Protein AF-A0A920VR01-F1 (afdb_monomer_lite)

Secondary structure (DSSP, 8-state):
--S--S---HHHHHHHHHHHHHHHHTT--EEEEETTSTTGGG--HHHHHHHHHHHHTTT-EEEEE-S-SSSSSS-HHHHHHHHHHHHHHH--EEEETT----GGGTTTHHHHHHHHHHHHHTT--EEE---------TTSSTTSSSSS--

Radius of gyration: 18.96 Å; chains: 1; bounding box: 76×34×38 Å

Structure (mmCIF, N/CA/C/O backbone):
data_AF-A0A920VR01-F1
#
_entry.id   AF-A0A920VR01-F1
#
loop_
_atom_site.group_PDB
_atom_site.id
_atom_site.type_symbol
_atom_site.label_atom_id
_atom_site.label_alt_id
_atom_site.label_comp_id
_atom_site.label_asym_id
_atom_site.label_entity_id
_atom_site.label_seq_id
_atom_site.pdbx_PDB_ins_code
_atom_site.Cartn_x
_atom_site.Cartn_y
_atom_site.Cartn_z
_atom_site.occupancy
_atom_site.B_iso_or_equiv
_atom_site.auth_seq_id
_atom_site.auth_comp_id
_atom_site.auth_asym_id
_atom_site.auth_atom_id
_atom_site.pdbx_PDB_model_num
ATOM 1 N N . MET A 1 1 ? -15.762 -15.975 -4.028 1.00 58.28 1 MET A N 1
ATOM 2 C CA . MET A 1 1 ? -14.897 -15.638 -5.179 1.00 58.28 1 MET A CA 1
ATOM 3 C C . MET A 1 1 ? -13.716 -16.596 -5.209 1.00 58.28 1 MET A C 1
ATOM 5 O O . MET A 1 1 ? -12.958 -16.629 -4.250 1.00 58.28 1 MET A O 1
ATOM 9 N N . GLY A 1 2 ? -13.638 -17.451 -6.231 1.00 69.00 2 GLY A N 1
ATOM 10 C CA . GLY A 1 2 ? -12.513 -18.369 -6.438 1.00 69.00 2 GLY A CA 1
ATOM 11 C C . GLY A 1 2 ? -11.419 -17.704 -7.274 1.00 69.00 2 GLY A C 1
ATOM 12 O O . GLY A 1 2 ? -10.893 -16.664 -6.899 1.00 69.00 2 GLY A O 1
ATOM 13 N N . MET A 1 3 ? -11.126 -18.277 -8.440 1.00 74.94 3 MET A N 1
ATOM 14 C CA . MET A 1 3 ? -10.178 -17.719 -9.418 1.00 74.94 3 MET A CA 1
ATOM 15 C C . MET A 1 3 ? -10.858 -16.843 -10.487 1.00 74.94 3 MET A C 1
ATOM 17 O O . MET A 1 3 ? -10.271 -16.596 -11.538 1.00 74.94 3 MET A O 1
ATOM 21 N N . ASP A 1 4 ? -12.095 -16.400 -10.245 1.00 76.75 4 ASP A N 1
ATOM 22 C CA . ASP A 1 4 ? -12.841 -15.567 -11.193 1.00 76.75 4 ASP A CA 1
ATOM 23 C C . ASP A 1 4 ? -12.196 -14.187 -11.356 1.00 76.75 4 ASP A C 1
ATOM 25 O O . ASP A 1 4 ? -11.858 -13.514 -10.384 1.00 76.75 4 ASP A O 1
ATOM 29 N N . THR A 1 5 ? -12.078 -13.738 -12.605 1.00 82.62 5 THR A N 1
ATOM 30 C CA . THR A 1 5 ? -11.465 -12.457 -12.981 1.00 82.62 5 THR A CA 1
ATOM 31 C C . THR A 1 5 ? -12.526 -11.372 -13.173 1.00 82.62 5 THR A C 1
ATOM 33 O O . THR A 1 5 ? -12.624 -10.763 -14.241 1.00 82.62 5 THR A O 1
ATOM 36 N N . ARG A 1 6 ? -13.378 -11.164 -12.167 1.00 86.25 6 ARG A N 1
ATOM 37 C CA . ARG A 1 6 ? -14.399 -10.105 -12.167 1.00 86.25 6 ARG A CA 1
ATOM 38 C C . ARG A 1 6 ? -14.327 -9.288 -10.888 1.00 86.25 6 ARG A C 1
ATOM 40 O O . ARG A 1 6 ? -13.864 -9.783 -9.866 1.00 86.25 6 ARG A O 1
ATOM 47 N N . ALA A 1 7 ? -14.855 -8.070 -10.944 1.00 87.31 7 ALA A N 1
ATOM 48 C CA . ALA A 1 7 ? -15.103 -7.307 -9.734 1.00 87.31 7 ALA A CA 1
ATOM 49 C C . ALA A 1 7 ? -16.148 -8.031 -8.852 1.00 87.31 7 ALA A C 1
ATOM 51 O O . ALA A 1 7 ? -17.069 -8.671 -9.386 1.00 87.31 7 ALA A O 1
ATOM 52 N N . PRO A 1 8 ? -16.014 -7.943 -7.522 1.00 90.38 8 PRO A N 1
ATOM 53 C CA . PRO A 1 8 ? -17.030 -8.405 -6.584 1.00 90.38 8 PRO A CA 1
ATOM 54 C C . PRO A 1 8 ? -18.337 -7.639 -6.788 1.00 90.38 8 PRO A C 1
ATOM 56 O O . PRO A 1 8 ? -18.334 -6.445 -7.094 1.00 90.38 8 PRO A O 1
ATOM 59 N N . ASP A 1 9 ? -19.464 -8.319 -6.596 1.00 92.94 9 ASP A N 1
ATOM 60 C CA . ASP A 1 9 ? -20.739 -7.623 -6.458 1.00 92.94 9 ASP A CA 1
ATOM 61 C C . ASP A 1 9 ? -20.850 -6.929 -5.085 1.00 92.94 9 ASP A C 1
ATOM 63 O O . ASP A 1 9 ? -19.984 -7.051 -4.215 1.00 92.94 9 ASP A O 1
ATOM 67 N N . SER A 1 10 ? -21.926 -6.168 -4.872 1.00 93.50 10 SER A N 1
ATOM 68 C CA . SER A 1 10 ? -22.102 -5.409 -3.627 1.00 93.50 10 SER A CA 1
ATOM 69 C C . SER A 1 10 ? -22.262 -6.287 -2.379 1.00 93.50 10 SER A C 1
ATOM 71 O O . SER A 1 10 ? -21.924 -5.848 -1.279 1.00 93.50 10 SER A O 1
ATOM 73 N N . GLY A 1 11 ? -22.776 -7.511 -2.520 1.00 96.12 11 GLY A N 1
ATOM 74 C CA . GLY A 1 11 ? -22.877 -8.477 -1.432 1.00 96.12 11 GLY A CA 1
ATOM 75 C C . GLY A 1 11 ? -21.513 -9.067 -1.093 1.00 96.12 11 GLY A C 1
ATOM 76 O O . GLY A 1 11 ? -21.127 -9.091 0.074 1.00 96.12 11 GLY A O 1
ATOM 77 N N . GLU A 1 12 ? -20.756 -9.470 -2.110 1.00 94.94 12 GLU A N 1
ATOM 78 C CA . GLU A 1 12 ? -19.393 -9.984 -1.963 1.00 94.94 12 GLU A CA 1
ATOM 79 C C . GLU A 1 12 ? -18.444 -8.930 -1.384 1.00 94.94 12 GLU A C 1
ATOM 81 O O . GLU A 1 12 ? -17.652 -9.242 -0.496 1.00 94.94 12 GLU A O 1
ATOM 86 N N . MET A 1 13 ? -18.560 -7.670 -1.813 1.00 96.12 13 MET A N 1
ATOM 87 C CA . MET A 1 13 ? -17.764 -6.571 -1.262 1.00 96.12 13 MET A CA 1
ATOM 88 C C . MET A 1 13 ? -18.011 -6.387 0.235 1.00 96.12 13 MET A C 1
ATOM 90 O O . MET A 1 13 ? -17.067 -6.364 1.025 1.00 96.12 13 MET A O 1
ATOM 94 N N . LYS A 1 14 ? -19.284 -6.367 0.650 1.00 96.88 14 LYS A N 1
ATOM 95 C CA . LYS A 1 14 ? -19.655 -6.295 2.070 1.00 96.88 14 LYS A CA 1
ATOM 96 C C . LYS A 1 14 ? -19.133 -7.486 2.866 1.00 96.88 14 LYS A C 1
ATOM 98 O O . LYS A 1 14 ? -18.700 -7.313 4.001 1.00 96.88 14 LYS A O 1
ATOM 103 N N . GLN A 1 15 ? -19.160 -8.687 2.290 1.00 96.69 15 GLN A N 1
ATOM 104 C CA . GLN A 1 15 ? -18.607 -9.876 2.939 1.00 96.69 15 GLN A CA 1
ATOM 105 C C . GLN A 1 15 ? -17.094 -9.755 3.139 1.00 96.69 15 GLN A C 1
ATOM 107 O O . GLN A 1 15 ? -16.605 -10.028 4.232 1.00 96.69 15 GLN A O 1
ATOM 112 N N . MET A 1 16 ? -16.348 -9.305 2.127 1.00 95.94 16 MET A N 1
ATOM 113 C CA . MET A 1 16 ? -14.902 -9.104 2.254 1.00 95.94 16 MET A CA 1
ATOM 114 C C . MET A 1 16 ? -14.562 -8.018 3.278 1.00 95.94 16 MET A C 1
ATOM 116 O O . MET A 1 16 ? -13.690 -8.232 4.119 1.00 95.94 16 MET A O 1
ATOM 120 N N . GLN A 1 17 ? -15.283 -6.893 3.265 1.00 97.31 17 GLN A N 1
ATOM 121 C CA . GLN A 1 17 ? -15.148 -5.840 4.275 1.00 97.31 17 GLN A CA 1
ATOM 122 C C . GLN A 1 17 ? -15.402 -6.380 5.684 1.00 97.31 17 GLN A C 1
ATOM 124 O O . GLN A 1 17 ? -14.607 -6.118 6.584 1.00 97.31 17 GLN A O 1
ATOM 129 N N . ALA A 1 18 ? -16.463 -7.173 5.869 1.00 97.69 18 ALA A N 1
ATOM 130 C CA . ALA A 1 18 ? -16.799 -7.770 7.158 1.00 97.69 18 ALA A CA 1
ATOM 131 C C . ALA A 1 18 ? -15.697 -8.713 7.660 1.00 97.69 18 ALA A C 1
ATOM 133 O O . ALA A 1 18 ? -15.309 -8.623 8.820 1.00 97.69 18 ALA A O 1
ATOM 134 N N . LEU A 1 19 ? -15.140 -9.558 6.788 1.00 97.56 19 LEU A N 1
ATOM 135 C CA . LEU A 1 19 ? -14.052 -10.476 7.147 1.00 97.56 19 LEU A CA 1
ATOM 136 C C . LEU A 1 19 ? -12.765 -9.734 7.534 1.00 97.56 19 LEU A C 1
ATOM 138 O O . LEU A 1 19 ? -12.089 -10.111 8.495 1.00 97.56 19 LEU A O 1
ATOM 142 N N . VAL A 1 20 ? -12.418 -8.674 6.795 1.00 97.00 20 VAL A N 1
ATOM 143 C CA . VAL A 1 20 ? -11.267 -7.823 7.127 1.00 97.00 20 VAL A CA 1
ATOM 144 C C . VAL A 1 20 ? -11.505 -7.131 8.466 1.00 97.00 20 VAL A C 1
ATOM 146 O O . VAL A 1 20 ? -10.651 -7.208 9.346 1.00 97.00 20 VAL A O 1
ATOM 149 N N . ALA A 1 21 ? -12.668 -6.506 8.645 1.00 97.62 21 ALA A N 1
ATOM 150 C CA . ALA A 1 21 ? -13.059 -5.849 9.885 1.00 97.62 21 ALA A CA 1
ATOM 151 C C . ALA A 1 21 ? -12.979 -6.802 11.087 1.00 97.62 21 ALA A C 1
ATOM 153 O O . ALA A 1 21 ? -12.281 -6.495 12.050 1.00 97.62 21 ALA A O 1
ATOM 154 N N . GLU A 1 22 ? -13.596 -7.982 10.991 1.00 98.00 22 GLU A N 1
ATOM 155 C CA . GLU A 1 22 ? -13.579 -9.012 12.034 1.00 98.00 22 GLU A CA 1
ATOM 156 C C . GLU A 1 22 ? -12.149 -9.424 12.399 1.00 98.00 22 GLU A C 1
ATOM 158 O O . GLU A 1 22 ? -11.794 -9.473 13.574 1.00 98.00 22 GLU A O 1
ATOM 163 N N . SER A 1 23 ? -11.292 -9.653 11.401 1.00 97.50 23 SER A N 1
ATOM 164 C CA . SER A 1 23 ? -9.897 -10.047 11.631 1.00 97.50 23 SER A CA 1
ATOM 165 C C . SER A 1 23 ? -9.092 -8.952 12.343 1.00 97.50 23 SER A C 1
ATOM 167 O O . SER A 1 23 ? -8.273 -9.234 13.222 1.00 97.50 23 SER A O 1
ATOM 169 N N . LEU A 1 24 ? -9.315 -7.689 11.973 1.00 97.50 24 LEU A N 1
ATOM 170 C CA . LEU A 1 24 ? -8.663 -6.538 12.600 1.00 97.50 24 LEU A CA 1
ATOM 171 C C . LEU A 1 24 ? -9.167 -6.309 14.031 1.00 97.50 24 LEU A C 1
ATOM 173 O O . LEU A 1 24 ? -8.356 -6.016 14.917 1.00 97.50 24 LEU A O 1
ATOM 177 N N . ASP A 1 25 ? -10.469 -6.492 14.259 1.00 96.94 25 ASP A N 1
ATOM 178 C CA . ASP A 1 25 ? -11.117 -6.392 15.572 1.00 96.94 25 ASP A CA 1
ATOM 179 C C . ASP A 1 25 ? -10.687 -7.541 16.500 1.00 96.94 25 ASP A C 1
ATOM 181 O O . ASP A 1 25 ? -10.489 -7.334 17.697 1.00 96.94 25 ASP A O 1
ATOM 185 N N . ALA A 1 26 ? -10.411 -8.724 15.942 1.00 97.81 26 ALA A N 1
ATOM 186 C CA . ALA A 1 26 ? -9.845 -9.870 16.654 1.00 97.81 26 ALA A CA 1
ATOM 187 C C . ALA A 1 26 ? -8.364 -9.693 17.051 1.00 97.81 26 ALA A C 1
ATOM 189 O O . ALA A 1 26 ? -7.795 -10.556 17.722 1.00 97.81 26 ALA A O 1
ATOM 190 N N . GLY A 1 27 ? -7.726 -8.582 16.668 1.00 96.56 27 GLY A N 1
ATOM 191 C CA . GLY A 1 27 ? -6.380 -8.224 17.113 1.00 96.56 27 GLY A CA 1
ATOM 192 C C . GLY A 1 27 ? -5.303 -8.279 16.034 1.00 96.56 27 GLY A C 1
ATOM 193 O O . GLY A 1 27 ? -4.136 -8.034 16.350 1.00 96.56 27 GLY A O 1
ATOM 194 N N . ALA A 1 28 ? -5.649 -8.528 14.765 1.00 96.06 28 ALA A N 1
ATOM 195 C CA . ALA A 1 28 ? -4.673 -8.394 13.688 1.00 96.06 28 ALA A CA 1
ATOM 196 C C . ALA A 1 28 ? -4.080 -6.970 13.663 1.00 96.06 28 ALA A C 1
ATOM 198 O O . ALA A 1 28 ? -4.746 -5.968 13.948 1.00 96.06 28 ALA A O 1
ATOM 199 N N . LEU A 1 29 ? -2.788 -6.871 13.344 1.00 94.81 29 LEU A N 1
ATOM 200 C CA . LEU A 1 29 ? -2.069 -5.590 13.277 1.00 94.81 29 LEU A CA 1
ATOM 201 C C . LEU A 1 29 ? -2.394 -4.800 11.999 1.00 94.81 29 LEU A C 1
ATOM 203 O O . LEU A 1 29 ? -2.127 -3.602 11.911 1.00 94.81 29 LEU A O 1
ATOM 207 N N . GLY A 1 30 ? -2.974 -5.478 11.016 1.00 95.12 30 GLY A N 1
ATOM 208 C CA . GLY A 1 30 ? -3.215 -4.981 9.678 1.00 95.12 30 GLY A CA 1
ATOM 209 C C . GLY A 1 30 ? -3.563 -6.121 8.736 1.00 95.12 30 GLY A C 1
ATOM 210 O O . GLY A 1 30 ? -3.697 -7.269 9.165 1.00 95.12 30 GLY A O 1
ATOM 211 N N . PHE A 1 31 ? -3.663 -5.807 7.452 1.00 96.12 31 PHE A N 1
ATOM 212 C CA . PHE A 1 31 ? -3.825 -6.801 6.398 1.00 96.12 31 PHE A CA 1
ATOM 213 C C . PHE A 1 31 ? -2.903 -6.496 5.215 1.00 96.12 31 PHE A C 1
ATOM 215 O O . PHE A 1 31 ? -2.352 -5.400 5.086 1.00 96.12 31 PHE A O 1
ATOM 222 N N . SER A 1 32 ? -2.717 -7.488 4.353 1.00 95.62 32 SER A N 1
ATOM 223 C CA . SER A 1 32 ? -1.870 -7.400 3.169 1.00 95.62 32 SER A CA 1
ATOM 224 C C . SER A 1 32 ? -2.622 -7.828 1.916 1.00 95.62 32 SER A C 1
ATOM 226 O O . SER A 1 32 ? -3.627 -8.535 1.978 1.00 95.62 32 SER A O 1
ATOM 228 N N . THR A 1 33 ? -2.119 -7.398 0.761 1.00 94.31 33 THR A N 1
ATOM 229 C CA . THR A 1 33 ? -2.622 -7.804 -0.558 1.00 94.31 33 THR A CA 1
ATOM 230 C C . THR A 1 33 ? -1.477 -8.308 -1.428 1.00 94.31 33 THR A C 1
ATOM 232 O O . THR A 1 33 ? -0.345 -7.832 -1.338 1.00 94.31 33 THR A O 1
ATOM 235 N N . GLY A 1 34 ? -1.771 -9.297 -2.272 1.00 92.38 34 GLY A N 1
ATOM 236 C CA . GLY A 1 34 ? -0.848 -9.858 -3.258 1.00 92.38 34 GLY A CA 1
ATOM 237 C C . GLY A 1 34 ? -1.237 -9.444 -4.670 1.00 92.38 34 GLY A C 1
ATOM 238 O O . GLY A 1 34 ? -1.761 -10.266 -5.414 1.00 92.38 34 GLY A O 1
ATOM 239 N N . LEU A 1 35 ? -1.022 -8.180 -5.041 1.00 93.00 35 LEU A N 1
ATOM 240 C CA . LEU A 1 35 ? -1.541 -7.637 -6.304 1.00 93.00 35 LEU A CA 1
ATOM 241 C C . LEU A 1 35 ? -0.739 -8.081 -7.533 1.00 93.00 35 LEU A C 1
ATOM 243 O O . LEU A 1 35 ? -1.181 -7.869 -8.652 1.00 93.00 35 LEU A O 1
ATOM 247 N N . SER A 1 36 ? 0.425 -8.703 -7.360 1.00 89.94 36 SER A N 1
ATOM 248 C CA . SER A 1 36 ? 1.233 -9.239 -8.464 1.00 89.94 36 SER A CA 1
ATOM 249 C C . SER A 1 36 ? 0.785 -10.624 -8.949 1.00 89.94 36 SER A C 1
ATOM 251 O O . SER A 1 36 ? 1.345 -11.140 -9.913 1.00 89.94 36 SER A O 1
ATOM 253 N N . MET A 1 37 ? -0.207 -11.248 -8.300 1.00 87.00 37 MET A N 1
ATOM 254 C CA . MET A 1 37 ? -0.653 -12.611 -8.607 1.00 87.00 37 MET A CA 1
ATOM 255 C C . MET A 1 37 ? -2.177 -12.721 -8.621 1.00 87.00 37 MET A C 1
ATOM 257 O O . MET A 1 37 ? -2.878 -11.981 -7.933 1.00 87.00 37 MET A O 1
ATOM 261 N N . ALA A 1 38 ? -2.705 -13.670 -9.392 1.00 85.50 38 ALA A N 1
ATOM 262 C CA . ALA A 1 38 ? -4.128 -13.986 -9.357 1.00 85.50 38 ALA A CA 1
ATOM 263 C C . ALA A 1 38 ? -4.549 -14.512 -7.963 1.00 85.50 38 ALA A C 1
ATOM 265 O O . ALA A 1 38 ? -3.761 -15.208 -7.318 1.00 85.50 38 ALA A O 1
ATOM 266 N N . PRO A 1 39 ? -5.782 -14.217 -7.508 1.00 84.88 39 PRO A N 1
ATOM 267 C CA . PRO A 1 39 ? -6.796 -13.389 -8.177 1.00 84.88 39 PRO A CA 1
ATOM 268 C C . PRO A 1 39 ? -6.582 -11.870 -8.007 1.00 84.88 39 PRO A C 1
ATOM 270 O O . PRO A 1 39 ? -7.119 -11.094 -8.793 1.00 84.88 39 PRO A O 1
ATOM 273 N N . GLY A 1 40 ? -5.755 -11.435 -7.047 1.00 85.44 40 GLY A N 1
ATOM 274 C CA . GLY A 1 40 ? -5.543 -10.018 -6.708 1.00 85.44 40 GLY A CA 1
ATOM 275 C C . GLY A 1 40 ? -5.006 -9.147 -7.849 1.00 85.44 40 GLY A C 1
ATOM 276 O O . GLY A 1 40 ? -5.268 -7.950 -7.889 1.00 85.44 40 GLY A O 1
ATOM 277 N N . TYR A 1 41 ? -4.322 -9.733 -8.830 1.00 88.94 41 TYR A N 1
ATOM 278 C CA . TYR A 1 41 ? -3.868 -9.019 -10.024 1.00 88.94 41 TYR A CA 1
ATOM 279 C C . TYR A 1 41 ? -5.008 -8.382 -10.828 1.00 88.94 41 TYR A C 1
ATOM 281 O O . TYR A 1 41 ? -4.803 -7.339 -11.447 1.00 88.94 41 TYR A O 1
ATOM 289 N N . TYR A 1 42 ? -6.210 -8.961 -10.780 1.00 88.25 42 TYR A N 1
ATOM 290 C CA . TYR A 1 42 ? -7.382 -8.462 -11.5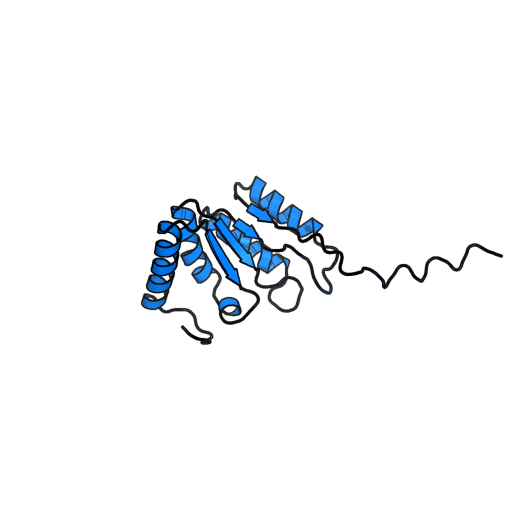02 1.00 88.25 42 TYR A CA 1
ATOM 291 C C . TYR A 1 42 ? -8.276 -7.546 -10.662 1.00 88.25 42 TYR A C 1
ATOM 293 O O . TYR A 1 42 ? -9.255 -7.019 -11.189 1.00 88.25 42 TYR A O 1
ATOM 301 N N . SER A 1 43 ? -7.957 -7.346 -9.378 1.00 90.75 43 SER A N 1
ATOM 302 C CA . SER A 1 43 ? -8.737 -6.451 -8.528 1.00 90.75 43 SER A CA 1
ATOM 303 C C . SER A 1 43 ? -8.609 -5.010 -9.002 1.00 90.75 43 SER A C 1
ATOM 305 O O . SER A 1 43 ? -7.528 -4.543 -9.389 1.00 90.75 43 SER A O 1
ATOM 307 N N . LEU A 1 44 ? -9.720 -4.284 -8.938 1.00 92.38 44 LEU A N 1
ATOM 308 C CA . LEU A 1 44 ? -9.712 -2.855 -9.209 1.00 92.38 44 LEU A CA 1
ATOM 309 C C . LEU A 1 44 ? -9.118 -2.116 -8.007 1.00 92.38 44 LEU A C 1
ATOM 311 O O . LEU A 1 44 ? -9.386 -2.464 -6.858 1.00 92.38 44 LEU A O 1
ATOM 315 N N . ALA A 1 45 ? -8.379 -1.034 -8.262 1.00 93.31 45 ALA A N 1
ATOM 316 C CA . ALA A 1 45 ? -7.828 -0.201 -7.191 1.00 93.31 45 ALA A CA 1
ATOM 317 C C . ALA A 1 45 ? -8.922 0.295 -6.225 1.00 93.31 45 ALA A C 1
ATOM 319 O O . ALA A 1 45 ? -8.710 0.332 -5.019 1.00 93.31 45 ALA A O 1
ATOM 320 N N . ILE A 1 46 ? -10.118 0.609 -6.742 1.00 93.44 46 ILE A N 1
ATOM 321 C CA . ILE A 1 46 ? -11.248 1.058 -5.917 1.00 93.44 46 ILE A CA 1
ATOM 322 C C . ILE A 1 46 ? -11.732 -0.019 -4.937 1.00 93.44 46 ILE A C 1
ATOM 324 O O . ILE A 1 46 ? -11.991 0.296 -3.783 1.00 93.44 46 ILE A O 1
ATOM 328 N N . GLU A 1 47 ? -11.769 -1.285 -5.360 1.00 94.44 47 GLU A N 1
ATOM 329 C CA . GLU A 1 47 ? -12.104 -2.421 -4.491 1.00 94.44 47 GLU A CA 1
ATOM 330 C C . GLU A 1 47 ? -11.061 -2.562 -3.379 1.00 94.44 47 GLU A C 1
ATOM 332 O O . GLU A 1 47 ? -11.402 -2.737 -2.212 1.00 94.44 47 GLU A O 1
ATOM 337 N N . VAL A 1 48 ? -9.778 -2.419 -3.722 1.00 96.00 48 VAL A N 1
ATOM 338 C CA . VAL A 1 48 ? -8.703 -2.456 -2.729 1.00 96.00 48 VAL A CA 1
ATOM 339 C C . VAL A 1 48 ? -8.862 -1.306 -1.737 1.00 96.00 48 VAL A C 1
ATOM 341 O O . VAL A 1 48 ? -8.748 -1.528 -0.536 1.00 96.00 48 VAL A O 1
ATOM 344 N N . PHE A 1 49 ? -9.170 -0.094 -2.201 1.00 97.19 49 PHE A N 1
ATOM 345 C CA . PHE A 1 49 ? -9.357 1.066 -1.326 1.00 97.19 49 PHE A CA 1
ATOM 346 C C . PHE A 1 49 ? -10.534 0.891 -0.363 1.00 97.19 49 PHE A C 1
ATOM 348 O O . PHE A 1 49 ? -10.411 1.267 0.801 1.00 97.19 49 PHE A O 1
ATOM 355 N N . GLU A 1 50 ? -11.629 0.267 -0.801 1.00 96.94 50 GLU A N 1
ATOM 356 C CA . GLU A 1 50 ? -12.755 -0.069 0.077 1.00 96.94 50 GLU A CA 1
ATOM 357 C C . GLU A 1 50 ? -12.356 -1.020 1.216 1.00 96.94 50 GLU A C 1
ATOM 359 O O . GLU A 1 50 ? -12.821 -0.866 2.344 1.00 96.94 50 GLU A O 1
ATOM 364 N N . LEU A 1 51 ? -11.450 -1.969 0.963 1.00 97.44 51 LEU A N 1
ATOM 365 C CA . LEU A 1 51 ? -10.908 -2.841 2.011 1.00 97.44 51 LEU A CA 1
ATOM 366 C C . LEU A 1 51 ? -9.893 -2.112 2.900 1.00 97.44 51 LEU A C 1
ATOM 368 O O . LEU A 1 51 ? -9.884 -2.296 4.117 1.00 97.44 51 LEU A O 1
ATOM 372 N N . VAL A 1 52 ? -9.057 -1.251 2.313 1.00 97.75 52 VAL A N 1
ATOM 373 C CA . VAL A 1 52 ? -8.077 -0.435 3.052 1.00 97.75 52 VAL A CA 1
ATOM 374 C C . VAL A 1 52 ? -8.773 0.516 4.028 1.00 97.75 52 VAL A C 1
ATOM 376 O O . VAL A 1 52 ? -8.272 0.714 5.136 1.00 97.75 52 VAL A O 1
ATOM 379 N N . GLN A 1 53 ? -9.957 1.023 3.679 1.00 98.06 53 GLN A N 1
ATOM 380 C CA . GLN A 1 53 ? -10.777 1.852 4.561 1.00 98.06 53 GLN A CA 1
ATOM 381 C C . GLN A 1 53 ? -11.069 1.159 5.905 1.00 98.06 53 GLN A C 1
ATOM 383 O O . GLN A 1 53 ? -10.981 1.796 6.954 1.00 98.06 53 GLN A O 1
ATOM 388 N N . MET A 1 54 ? -11.304 -0.159 5.907 1.00 97.62 54 MET A N 1
ATOM 389 C CA . MET A 1 54 ? -11.551 -0.922 7.140 1.00 97.62 54 MET A CA 1
ATOM 390 C C . MET A 1 54 ? -10.342 -0.923 8.084 1.00 97.62 54 MET A C 1
ATOM 392 O O . MET A 1 54 ? -10.514 -0.910 9.307 1.00 97.62 54 MET A O 1
ATOM 396 N N . ALA A 1 55 ? -9.123 -0.915 7.532 1.00 96.62 55 ALA A N 1
ATOM 397 C CA . ALA A 1 55 ? -7.894 -0.778 8.309 1.00 96.62 55 ALA A CA 1
ATOM 398 C C . ALA A 1 55 ? -7.666 0.658 8.788 1.00 96.62 55 ALA A C 1
ATOM 400 O O . ALA A 1 55 ? -7.266 0.843 9.940 1.00 96.62 55 ALA A O 1
ATOM 401 N N . ALA A 1 56 ? -7.960 1.656 7.950 1.00 96.75 56 ALA A N 1
ATOM 402 C CA . ALA A 1 56 ? -7.843 3.068 8.308 1.00 96.75 56 ALA A CA 1
ATOM 403 C C . ALA A 1 56 ? -8.702 3.417 9.532 1.00 96.75 56 ALA A C 1
ATOM 405 O O . ALA A 1 56 ? -8.193 3.959 10.512 1.00 96.75 56 ALA A O 1
ATOM 406 N N . GLU A 1 57 ? -9.975 3.012 9.524 1.00 97.38 57 GLU A N 1
ATOM 407 C CA . GLU A 1 57 ? -10.933 3.244 10.618 1.00 97.38 57 GLU A CA 1
ATOM 408 C C . GLU A 1 57 ? -10.476 2.659 11.959 1.00 97.38 57 GLU A C 1
ATOM 410 O O . GLU A 1 57 ? -10.849 3.150 13.023 1.00 97.38 57 GLU A O 1
ATOM 415 N N . ARG A 1 58 ? -9.637 1.620 11.915 1.00 96.75 58 ARG A N 1
ATOM 416 C CA . ARG A 1 58 ? -9.105 0.917 13.089 1.00 96.75 58 ARG A CA 1
ATOM 417 C C . ARG A 1 58 ? -7.668 1.314 13.426 1.00 96.75 58 ARG A C 1
ATOM 419 O O . ARG A 1 58 ? -7.073 0.723 14.328 1.00 96.75 58 ARG A O 1
ATOM 426 N N . ASN A 1 59 ? -7.097 2.289 12.711 1.00 95.62 59 ASN A N 1
ATOM 427 C CA . ASN A 1 59 ? -5.697 2.708 12.829 1.00 95.62 59 ASN A CA 1
ATOM 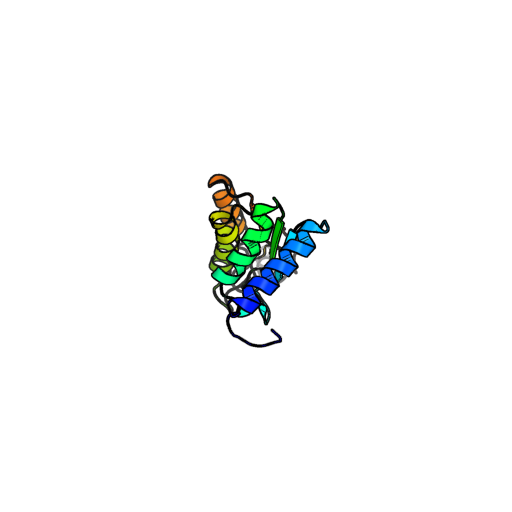428 C C . ASN A 1 59 ? -4.705 1.532 12.664 1.00 95.62 59 ASN A C 1
ATOM 430 O O . ASN A 1 59 ? -3.709 1.418 13.387 1.00 95.62 59 ASN A O 1
ATOM 434 N N . LYS A 1 60 ? -5.014 0.622 11.731 1.00 95.56 60 LYS A N 1
ATOM 435 C CA . LYS A 1 60 ? -4.246 -0.592 11.421 1.00 95.56 60 LYS A CA 1
ATOM 436 C C . LYS A 1 60 ? -3.444 -0.429 10.132 1.00 95.56 60 LYS A C 1
ATOM 438 O O . LYS A 1 60 ? -3.669 0.489 9.347 1.00 95.56 60 LYS A O 1
ATOM 443 N N . LEU A 1 61 ? -2.490 -1.333 9.929 1.00 95.25 61 LEU A N 1
ATOM 444 C CA . LEU A 1 61 ? -1.583 -1.299 8.786 1.00 95.25 61 LEU A CA 1
ATOM 445 C C . LEU A 1 61 ? -2.206 -1.914 7.523 1.00 95.25 61 LEU A C 1
ATOM 447 O O . LEU A 1 61 ? -2.850 -2.961 7.578 1.00 95.25 61 LEU A O 1
ATOM 451 N N . TYR A 1 62 ? -1.921 -1.319 6.370 1.00 97.50 62 TYR A N 1
ATOM 452 C CA . TYR A 1 62 ? -2.070 -1.939 5.060 1.00 97.50 62 TYR A CA 1
ATOM 453 C C . TYR A 1 62 ? -0.690 -2.224 4.456 1.00 97.50 62 TYR A C 1
ATOM 455 O O . TYR A 1 62 ? 0.124 -1.315 4.305 1.00 97.50 62 TYR A O 1
ATOM 463 N N . SER A 1 63 ? -0.409 -3.482 4.110 1.00 96.88 63 SER A N 1
ATOM 464 C CA . SER A 1 63 ? 0.906 -3.895 3.605 1.00 96.88 63 SER A CA 1
ATOM 465 C C . SER A 1 63 ? 0.826 -4.614 2.253 1.00 96.88 63 SER A C 1
ATOM 467 O O . SER A 1 63 ? 0.733 -5.843 2.211 1.00 96.88 63 SER A O 1
ATOM 469 N N . PRO A 1 64 ? 0.825 -3.889 1.120 1.00 95.50 64 PRO A N 1
ATOM 470 C CA . PRO A 1 64 ? 0.733 -4.514 -0.193 1.00 95.50 64 PRO A CA 1
ATOM 471 C C . PRO A 1 64 ? 2.064 -5.091 -0.681 1.00 95.50 64 PRO A C 1
ATOM 473 O O . PRO A 1 64 ? 3.108 -4.435 -0.633 1.00 95.50 64 PRO A O 1
ATOM 476 N N . HIS A 1 65 ? 1.995 -6.269 -1.302 1.00 95.06 65 HIS A N 1
ATOM 477 C CA . HIS A 1 65 ? 2.862 -6.612 -2.424 1.00 95.06 65 HIS A CA 1
ATOM 478 C C . HIS A 1 65 ? 2.266 -5.954 -3.673 1.00 95.06 65 HIS A C 1
ATOM 480 O O . HIS A 1 65 ? 1.235 -6.389 -4.191 1.00 95.06 65 HIS A O 1
ATOM 486 N N . ILE A 1 66 ?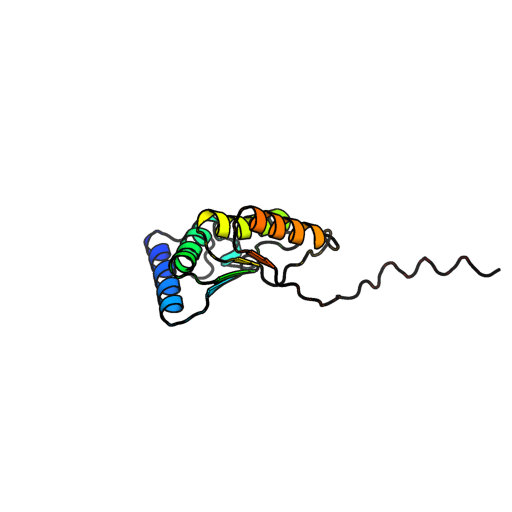 2.914 -4.879 -4.124 1.00 94.75 66 ILE A N 1
ATOM 487 C CA . ILE A 1 66 ? 2.455 -4.051 -5.245 1.00 94.75 66 ILE A CA 1
ATOM 488 C C . ILE A 1 66 ? 2.321 -4.843 -6.552 1.00 94.75 66 ILE A C 1
ATOM 490 O O . ILE A 1 66 ? 2.998 -5.850 -6.763 1.00 94.75 66 ILE A O 1
ATOM 494 N N . ARG A 1 67 ? 1.439 -4.352 -7.429 1.00 94.69 67 ARG A N 1
ATOM 495 C CA . ARG A 1 67 ? 0.995 -5.022 -8.661 1.00 94.69 67 ARG A CA 1
ATOM 496 C C . ARG A 1 67 ? 2.119 -5.331 -9.644 1.00 94.69 67 ARG A C 1
ATOM 498 O O . ARG A 1 67 ? 2.079 -6.348 -10.327 1.00 94.69 67 ARG A O 1
ATOM 505 N N . ASP A 1 68 ? 3.127 -4.469 -9.695 1.00 92.00 68 ASP A N 1
ATOM 506 C CA . ASP A 1 68 ? 4.293 -4.639 -10.551 1.00 92.00 68 ASP A CA 1
ATOM 507 C C . ASP A 1 68 ? 5.545 -4.096 -9.856 1.00 92.00 68 ASP A C 1
ATOM 509 O O . ASP A 1 68 ? 5.509 -3.065 -9.187 1.00 92.00 68 ASP A O 1
ATOM 513 N N . SER A 1 69 ? 6.662 -4.802 -10.020 1.00 89.44 69 SER A N 1
ATOM 514 C CA . SER A 1 69 ? 7.986 -4.386 -9.537 1.00 89.44 69 SER A CA 1
ATOM 515 C C . SER A 1 69 ? 8.996 -4.185 -10.674 1.00 89.44 69 SER A C 1
ATOM 517 O O . SER A 1 69 ? 10.182 -3.966 -10.426 1.00 89.44 69 SER A O 1
ATOM 519 N N . SER A 1 70 ? 8.546 -4.283 -11.925 1.00 89.94 70 SER A N 1
ATOM 520 C CA . SER A 1 70 ? 9.330 -4.142 -13.147 1.00 89.94 70 SER A CA 1
ATOM 521 C C . SER A 1 70 ? 8.501 -3.412 -14.220 1.00 89.94 70 SER A C 1
ATOM 523 O O . SER A 1 70 ? 7.962 -2.338 -13.944 1.00 89.94 70 SER A O 1
ATOM 525 N N . THR A 1 71 ? 8.458 -3.944 -15.444 1.00 88.69 71 THR A N 1
ATOM 526 C CA . THR A 1 71 ? 7.757 -3.384 -16.611 1.00 88.69 71 THR A CA 1
ATOM 527 C C . THR A 1 71 ? 6.801 -4.390 -17.262 1.00 88.69 71 THR A C 1
ATOM 529 O O . THR A 1 71 ? 6.464 -4.232 -18.430 1.00 88.69 71 THR A O 1
ATOM 532 N N . GLU A 1 72 ? 6.441 -5.470 -16.564 1.00 82.06 72 GLU A N 1
ATOM 533 C CA . GLU A 1 72 ? 5.652 -6.579 -17.132 1.00 82.06 72 GLU A CA 1
ATOM 534 C C . GLU A 1 72 ? 4.134 -6.369 -16.992 1.00 82.06 72 GLU A C 1
ATOM 536 O O . GLU A 1 72 ? 3.354 -7.072 -17.629 1.00 82.06 72 GLU A O 1
ATOM 541 N N . GLY A 1 73 ? 3.702 -5.391 -16.190 1.00 85.69 73 GLY A N 1
ATOM 542 C CA . GLY A 1 73 ? 2.307 -4.990 -16.027 1.00 85.69 73 GLY A CA 1
ATOM 543 C C . GLY A 1 73 ? 2.141 -3.466 -16.123 1.00 85.69 73 GLY A C 1
ATOM 544 O O . GLY A 1 73 ? 2.658 -2.857 -17.059 1.00 85.69 73 GLY A O 1
ATOM 545 N N . PRO A 1 74 ? 1.425 -2.808 -15.188 1.00 87.62 74 PRO A N 1
ATOM 546 C CA . PRO A 1 74 ? 1.242 -1.350 -15.213 1.00 87.62 74 PRO A CA 1
ATOM 547 C C . PRO A 1 74 ? 2.539 -0.552 -14.994 1.00 87.62 74 PRO A C 1
ATOM 549 O O . PRO A 1 74 ? 2.546 0.664 -15.180 1.00 87.62 74 PRO A O 1
ATOM 552 N N . GLY A 1 75 ? 3.628 -1.211 -14.587 1.00 93.50 75 GLY A N 1
ATOM 553 C CA . GLY A 1 75 ? 4.906 -0.594 -14.275 1.00 93.50 75 GLY A CA 1
ATOM 554 C C . GLY A 1 75 ? 5.087 -0.297 -12.787 1.00 93.50 75 GLY A C 1
ATOM 555 O O . GLY A 1 75 ? 4.162 0.097 -12.073 1.00 93.50 75 GLY A O 1
ATOM 556 N N . LEU A 1 76 ? 6.332 -0.437 -12.335 1.00 94.62 76 LEU A N 1
ATOM 557 C CA . LEU A 1 76 ? 6.776 -0.232 -10.954 1.00 94.62 76 LEU A CA 1
ATOM 558 C C . LEU A 1 76 ? 6.278 1.078 -10.315 1.00 94.62 76 LEU A C 1
ATOM 560 O O . LEU A 1 76 ? 5.802 1.078 -9.179 1.00 94.62 76 LEU A O 1
ATOM 564 N N . PHE A 1 77 ? 6.394 2.201 -11.026 1.00 95.56 77 PHE A N 1
ATOM 565 C CA . PHE A 1 77 ? 6.034 3.512 -10.478 1.00 95.56 77 PHE A CA 1
ATOM 566 C C . PHE A 1 77 ? 4.523 3.660 -10.313 1.00 95.56 77 PHE A C 1
ATOM 568 O O . PHE A 1 77 ? 4.067 4.157 -9.289 1.00 95.56 77 PHE A O 1
ATOM 575 N N . VAL A 1 78 ? 3.743 3.164 -11.275 1.00 96.06 78 VAL A N 1
ATOM 576 C CA . VAL A 1 78 ? 2.276 3.178 -11.207 1.00 96.06 78 VAL A CA 1
ATOM 577 C C . VAL A 1 78 ? 1.790 2.291 -10.064 1.00 96.06 78 VAL A C 1
ATOM 579 O O . VAL A 1 78 ? 0.965 2.722 -9.266 1.00 96.06 78 VAL A O 1
ATOM 582 N N . ALA A 1 79 ? 2.356 1.091 -9.922 1.00 95.69 79 ALA A N 1
ATOM 583 C CA . ALA A 1 79 ? 2.016 0.176 -8.836 1.00 95.69 79 ALA A CA 1
ATOM 584 C C . ALA A 1 79 ? 2.406 0.726 -7.449 1.00 95.69 79 ALA A C 1
ATOM 586 O O . ALA A 1 79 ? 1.689 0.529 -6.470 1.00 95.69 79 ALA A O 1
ATOM 587 N N . THR A 1 80 ? 3.524 1.453 -7.356 1.00 96.00 80 THR A N 1
ATOM 588 C CA . THR A 1 80 ? 3.919 2.144 -6.117 1.00 96.00 80 THR A CA 1
ATOM 589 C C . THR A 1 80 ? 2.968 3.302 -5.808 1.00 96.00 80 THR A C 1
ATOM 591 O O . THR A 1 80 ? 2.524 3.443 -4.670 1.00 96.00 80 THR A O 1
ATOM 594 N N . MET A 1 81 ? 2.593 4.090 -6.821 1.00 96.75 81 MET A N 1
ATOM 595 C CA . MET A 1 81 ? 1.597 5.154 -6.676 1.00 96.75 81 MET A CA 1
ATOM 596 C C . MET A 1 81 ? 0.235 4.617 -6.239 1.00 96.75 81 MET A C 1
ATOM 598 O O . MET A 1 81 ? -0.392 5.243 -5.397 1.00 96.75 81 MET A O 1
ATOM 602 N N . GLU A 1 82 ? -0.208 3.463 -6.747 1.00 97.31 82 GLU A N 1
ATOM 603 C CA . GLU A 1 82 ? -1.457 2.812 -6.321 1.00 97.31 82 GLU A CA 1
ATOM 604 C C . GLU A 1 82 ? -1.465 2.546 -4.805 1.00 97.31 82 GLU A C 1
ATOM 606 O O . GLU A 1 82 ? -2.445 2.853 -4.125 1.00 97.31 82 GLU A O 1
ATOM 611 N N . ALA A 1 83 ? -0.358 2.042 -4.248 1.00 96.44 83 ALA A N 1
ATOM 612 C CA . ALA A 1 83 ? -0.236 1.806 -2.810 1.00 96.44 83 ALA A CA 1
ATOM 613 C C . ALA A 1 83 ? -0.247 3.108 -1.991 1.00 96.44 83 ALA A C 1
ATOM 615 O O . ALA A 1 83 ? -0.923 3.184 -0.967 1.00 96.44 83 ALA A O 1
ATOM 616 N N . LEU A 1 84 ? 0.476 4.137 -2.441 1.00 96.56 84 LEU A N 1
ATOM 617 C CA . LEU A 1 84 ? 0.508 5.444 -1.771 1.00 96.56 84 LEU A CA 1
ATOM 618 C C . LEU A 1 84 ? -0.848 6.156 -1.843 1.00 96.56 84 LEU A C 1
ATOM 620 O O . LEU A 1 84 ? -1.280 6.781 -0.876 1.00 96.56 84 LEU A O 1
ATOM 624 N N . GLU A 1 85 ? -1.546 6.022 -2.967 1.00 97.50 85 GLU A N 1
ATOM 625 C CA . GLU A 1 85 ? -2.878 6.582 -3.165 1.00 97.50 85 GLU A CA 1
ATOM 626 C C . GLU A 1 85 ? -3.918 5.921 -2.251 1.00 97.50 85 GLU A C 1
ATOM 628 O O . GLU A 1 85 ? -4.818 6.606 -1.767 1.00 97.50 85 GLU A O 1
ATOM 633 N N . ALA A 1 86 ? -3.757 4.632 -1.925 1.00 96.88 86 ALA A N 1
ATOM 634 C CA . ALA A 1 86 ? -4.579 3.974 -0.909 1.00 96.88 86 ALA A CA 1
ATOM 635 C C . ALA A 1 86 ? -4.477 4.693 0.447 1.00 96.88 86 ALA A C 1
ATOM 637 O O . ALA A 1 86 ? -5.497 4.969 1.080 1.00 96.88 86 ALA A O 1
ATOM 638 N N . GLY A 1 87 ? -3.256 5.051 0.860 1.00 96.00 87 GLY A N 1
ATOM 639 C CA . GLY A 1 87 ? -3.009 5.832 2.073 1.00 96.00 87 GLY A CA 1
ATOM 640 C C . GLY A 1 87 ? -3.571 7.250 1.974 1.00 96.00 87 GLY A C 1
ATOM 641 O O . GLY A 1 87 ? -4.258 7.697 2.887 1.00 96.00 87 GLY A O 1
ATOM 642 N N . ARG A 1 88 ? -3.377 7.931 0.835 1.00 96.75 88 ARG A N 1
ATOM 643 C CA . ARG A 1 88 ? -3.909 9.288 0.605 1.00 96.75 88 ARG A CA 1
ATOM 644 C C . ARG A 1 88 ? -5.434 9.349 0.713 1.00 96.75 88 ARG A C 1
ATOM 646 O O . ARG A 1 88 ? -5.967 10.304 1.267 1.00 96.75 88 ARG A O 1
ATOM 653 N N . ARG A 1 89 ? -6.139 8.359 0.160 1.00 96.62 89 ARG A N 1
ATOM 654 C CA . ARG A 1 89 ? -7.609 8.357 0.088 1.00 96.62 89 ARG A CA 1
ATOM 655 C C . ARG A 1 89 ? -8.288 7.927 1.376 1.00 96.62 89 ARG A C 1
ATOM 657 O O . ARG A 1 89 ? -9.358 8.440 1.679 1.00 96.62 89 ARG A O 1
ATOM 664 N N . THR A 1 90 ? -7.696 6.977 2.091 1.00 96.62 90 THR A N 1
ATOM 665 C CA . THR A 1 90 ? -8.329 6.363 3.269 1.00 96.62 90 THR A CA 1
ATOM 666 C C . THR A 1 90 ? -7.765 6.883 4.589 1.00 96.62 90 THR A C 1
ATOM 668 O O . THR A 1 90 ? -8.420 6.774 5.618 1.00 96.62 90 THR A O 1
ATOM 671 N N . GLY A 1 91 ? -6.547 7.436 4.585 1.00 94.81 91 GLY A N 1
ATOM 672 C CA . GLY A 1 91 ? -5.798 7.752 5.802 1.00 94.81 91 GLY A CA 1
ATOM 673 C C . GLY A 1 91 ? -5.157 6.530 6.472 1.00 94.81 91 GLY A C 1
ATOM 674 O O . GLY A 1 91 ? -4.663 6.642 7.593 1.00 94.81 91 GLY A O 1
ATOM 675 N N . ALA A 1 92 ? -5.160 5.359 5.823 1.00 94.69 92 ALA A N 1
ATOM 676 C CA . ALA A 1 92 ? -4.488 4.171 6.340 1.00 94.69 92 ALA A CA 1
ATOM 677 C C . ALA A 1 92 ? -2.964 4.343 6.388 1.00 94.69 92 ALA A C 1
ATOM 679 O O . ALA A 1 92 ? -2.359 4.979 5.522 1.00 94.69 92 ALA A O 1
ATOM 680 N N . LYS A 1 93 ? -2.340 3.658 7.349 1.00 95.44 93 LYS A N 1
ATOM 681 C CA . LYS A 1 93 ? -0.888 3.462 7.382 1.00 95.44 93 LYS A CA 1
ATOM 682 C C . LYS A 1 93 ? -0.497 2.455 6.313 1.00 95.44 93 LY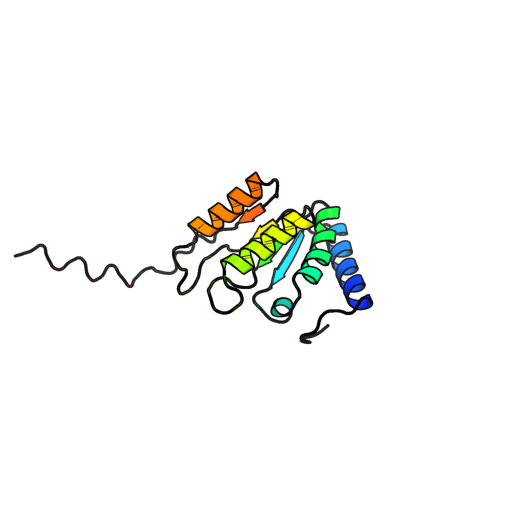S A C 1
ATOM 684 O O . LYS A 1 93 ? -1.053 1.356 6.289 1.00 95.44 93 LYS A O 1
ATOM 689 N N . VAL A 1 94 ? 0.464 2.788 5.458 1.00 96.62 94 VAL A N 1
ATOM 690 C CA . VAL A 1 94 ? 0.862 1.946 4.323 1.00 96.62 94 VAL A CA 1
ATOM 691 C C . VAL A 1 94 ? 2.305 1.482 4.470 1.00 96.62 94 VAL A C 1
ATOM 693 O O . VAL A 1 94 ? 3.220 2.291 4.561 1.00 96.62 94 VAL A O 1
ATOM 696 N N . GLN A 1 95 ? 2.543 0.174 4.406 1.00 96.38 95 GLN A N 1
ATOM 697 C CA . GLN A 1 95 ? 3.889 -0.389 4.302 1.00 96.38 95 GLN A CA 1
ATOM 698 C C . GLN A 1 95 ? 4.044 -1.159 2.991 1.00 96.38 95 GLN A C 1
ATOM 700 O O . GLN A 1 95 ? 3.592 -2.292 2.867 1.00 96.38 95 GLN A O 1
ATOM 705 N N . VAL A 1 96 ? 4.754 -0.598 2.016 1.00 94.44 96 VAL A N 1
ATOM 706 C CA . VAL A 1 96 ? 5.063 -1.328 0.782 1.00 94.44 96 VAL A CA 1
ATOM 707 C C . VAL A 1 96 ? 6.014 -2.484 1.101 1.00 94.44 96 VAL A C 1
ATOM 709 O O . VAL A 1 96 ? 7.150 -2.278 1.547 1.00 94.44 96 VAL A O 1
ATOM 712 N N . SER A 1 97 ? 5.545 -3.712 0.880 1.00 90.50 97 SER A N 1
ATOM 713 C CA . SER A 1 97 ? 6.318 -4.926 1.134 1.00 90.50 97 SER A CA 1
ATOM 714 C C . SER A 1 97 ? 7.466 -5.068 0.136 1.00 90.50 97 SER A C 1
ATOM 716 O O . SER A 1 97 ? 7.284 -4.829 -1.059 1.00 90.50 97 SER A O 1
ATOM 718 N N . HIS A 1 98 ? 8.645 -5.474 0.638 1.00 86.88 98 HIS A N 1
ATOM 719 C CA . HIS A 1 98 ? 9.867 -5.783 -0.129 1.00 86.88 98 HIS A CA 1
ATOM 720 C C . HIS A 1 98 ? 10.086 -4.853 -1.343 1.00 86.88 98 HIS A C 1
ATOM 722 O O . HIS A 1 98 ? 10.223 -5.318 -2.479 1.00 86.88 98 HIS A O 1
ATOM 728 N N . LEU A 1 99 ? 10.079 -3.539 -1.095 1.00 86.88 99 LEU A N 1
ATOM 729 C CA . LEU A 1 99 ? 10.225 -2.484 -2.095 1.00 86.88 99 LEU A CA 1
ATOM 730 C C . LEU A 1 99 ? 11.498 -2.716 -2.919 1.00 86.88 99 LEU A C 1
ATOM 732 O O . LEU A 1 99 ? 12.611 -2.711 -2.381 1.00 86.88 99 LEU A O 1
ATOM 736 N N . LYS A 1 100 ? 11.326 -2.956 -4.222 1.00 88.50 100 LYS A N 1
ATOM 737 C CA . LYS A 1 100 ? 12.405 -3.334 -5.140 1.00 88.50 100 LYS A CA 1
ATOM 738 C C . LYS A 1 100 ? 12.084 -2.929 -6.572 1.00 88.50 100 LYS A C 1
ATOM 740 O O . LYS A 1 100 ? 10.929 -2.984 -6.984 1.00 88.50 100 LYS A O 1
ATOM 745 N N . ALA A 1 101 ? 13.130 -2.611 -7.327 1.00 91.75 101 ALA A N 1
ATOM 746 C CA . ALA A 1 101 ? 13.065 -2.413 -8.766 1.00 91.75 101 ALA A CA 1
ATOM 747 C C . ALA A 1 101 ? 13.743 -3.592 -9.483 1.00 91.75 101 ALA A C 1
ATOM 749 O O . ALA A 1 101 ? 14.933 -3.855 -9.289 1.00 91.75 101 ALA A O 1
ATOM 750 N N . ASN A 1 102 ? 12.975 -4.322 -10.288 1.00 89.00 102 ASN A N 1
ATOM 751 C CA . ASN A 1 102 ? 13.398 -5.540 -10.973 1.00 89.00 102 ASN A CA 1
ATOM 752 C C . ASN A 1 102 ? 13.572 -5.329 -12.482 1.00 89.00 102 ASN A C 1
ATOM 754 O O . ASN A 1 102 ? 13.051 -4.380 -13.074 1.00 89.00 102 ASN A O 1
ATOM 758 N N . GLY A 1 103 ? 14.281 -6.265 -13.119 1.00 90.12 103 GLY A N 1
ATOM 759 C CA . GLY A 1 103 ? 14.445 -6.296 -14.572 1.00 90.12 103 GLY A CA 1
ATOM 760 C C . GLY A 1 103 ? 15.131 -5.032 -15.116 1.00 90.12 103 GLY A C 1
ATOM 761 O O . GLY A 1 103 ? 16.143 -4.612 -14.546 1.00 90.12 103 GLY A O 1
ATOM 762 N N . PRO A 1 104 ? 14.597 -4.409 -16.183 1.00 90.50 104 PRO A N 1
ATOM 763 C CA . PRO A 1 104 ? 15.161 -3.194 -16.780 1.00 90.50 104 PRO A CA 1
ATOM 764 C C . PRO A 1 104 ? 15.234 -1.985 -15.836 1.00 90.50 104 PRO A C 1
ATOM 766 O O . PRO A 1 104 ? 15.979 -1.048 -16.101 1.00 90.50 104 PRO A O 1
ATOM 769 N N . LEU A 1 105 ? 14.476 -1.996 -14.735 1.00 91.06 105 LEU A N 1
ATOM 770 C CA . LEU A 1 105 ? 14.431 -0.907 -13.755 1.00 91.06 105 LEU A CA 1
ATOM 771 C C . LEU A 1 105 ? 15.393 -1.112 -12.577 1.00 91.06 105 LEU A C 1
ATOM 773 O O . LEU A 1 105 ? 15.371 -0.329 -11.627 1.00 91.06 105 LEU A O 1
ATOM 777 N N . ARG A 1 106 ? 16.246 -2.146 -12.602 1.00 91.19 106 ARG A N 1
ATOM 778 C CA . ARG A 1 106 ? 17.289 -2.326 -11.577 1.00 91.19 106 ARG A CA 1
ATOM 779 C C . ARG A 1 106 ? 18.102 -1.036 -11.405 1.00 91.19 106 ARG A C 1
ATOM 781 O O . ARG A 1 106 ? 18.483 -0.399 -12.379 1.00 91.19 106 ARG A O 1
ATOM 788 N N . GLY A 1 107 ? 18.344 -0.654 -10.151 1.00 89.56 107 GLY A N 1
ATOM 789 C CA . GLY A 1 107 ? 19.013 0.603 -9.788 1.00 89.56 107 GLY A CA 1
ATOM 790 C C . GLY A 1 107 ? 18.066 1.771 -9.489 1.00 89.56 107 GLY A C 1
ATOM 791 O O . GLY A 1 107 ? 18.487 2.727 -8.854 1.00 89.56 107 GLY A O 1
ATOM 792 N N . ARG A 1 108 ? 16.774 1.675 -9.832 1.00 92.00 108 ARG A N 1
ATOM 793 C CA . ARG A 1 108 ? 15.771 2.735 -9.594 1.00 92.00 108 ARG A CA 1
ATOM 794 C C . ARG A 1 108 ? 15.150 2.719 -8.192 1.00 92.00 108 ARG A C 1
ATOM 796 O O . ARG A 1 108 ? 14.086 3.286 -7.973 1.00 92.00 108 ARG A O 1
ATOM 803 N N . SER A 1 109 ? 15.784 2.049 -7.229 1.00 90.38 109 SER A N 1
ATOM 804 C CA . SER A 1 109 ? 15.270 1.976 -5.856 1.00 90.38 109 SER A CA 1
ATOM 805 C C . SER A 1 109 ? 15.295 3.334 -5.142 1.00 90.38 109 SER A C 1
ATOM 807 O O . SER A 1 109 ? 14.459 3.541 -4.270 1.00 90.38 109 SER A O 1
ATOM 809 N N . SER A 1 110 ? 16.222 4.237 -5.502 1.00 91.00 110 SER A N 1
ATOM 810 C CA . SER A 1 110 ? 16.275 5.636 -5.029 1.00 91.00 110 SER A CA 1
ATOM 811 C C . SER A 1 110 ? 14.958 6.359 -5.272 1.00 91.00 110 SER A C 1
ATOM 813 O O . SER A 1 110 ? 14.377 6.920 -4.355 1.00 91.00 110 SER A O 1
ATOM 815 N N . ASP A 1 111 ? 14.440 6.240 -6.486 1.00 94.38 111 ASP A N 1
ATOM 816 C CA . ASP A 1 111 ? 13.259 6.962 -6.937 1.00 94.38 111 ASP A CA 1
ATOM 817 C C . ASP A 1 111 ? 12.006 6.493 -6.190 1.00 94.38 111 ASP A C 1
ATOM 819 O O . ASP A 1 111 ? 11.124 7.284 -5.876 1.00 94.38 111 ASP A O 1
ATOM 823 N N . LEU A 1 112 ? 11.938 5.203 -5.841 1.00 93.44 112 LEU A N 1
ATOM 824 C CA . LEU A 1 112 ? 10.849 4.675 -5.015 1.00 93.44 112 LEU A CA 1
ATOM 825 C C . LEU A 1 112 ? 10.886 5.224 -3.588 1.00 93.44 112 LEU A C 1
ATOM 827 O O . LEU A 1 112 ? 9.838 5.401 -2.974 1.00 93.44 112 LEU A O 1
ATOM 831 N N . ILE A 1 113 ? 12.082 5.466 -3.053 1.00 93.00 113 ILE A N 1
ATOM 832 C CA . ILE A 1 113 ? 12.249 6.064 -1.726 1.00 93.00 113 ILE A CA 1
ATOM 833 C C . ILE A 1 113 ? 11.828 7.526 -1.782 1.00 93.00 113 ILE A C 1
ATOM 835 O O . ILE A 1 113 ? 11.032 7.935 -0.953 1.00 93.00 113 ILE A O 1
ATOM 839 N N . GLU A 1 114 ? 12.247 8.267 -2.809 1.00 95.31 114 GLU A N 1
ATOM 840 C CA . GLU A 1 114 ? 11.813 9.653 -3.016 1.00 95.31 114 GLU A CA 1
ATOM 841 C C . GLU A 1 114 ? 10.286 9.772 -3.120 1.00 95.31 114 GLU A C 1
ATOM 843 O O . GLU A 1 114 ? 9.696 10.706 -2.582 1.00 95.31 114 GLU A O 1
ATOM 848 N N . MET A 1 115 ? 9.614 8.810 -3.763 1.00 96.25 115 MET A N 1
ATOM 849 C CA . MET A 1 115 ? 8.148 8.765 -3.792 1.00 96.25 115 MET A CA 1
ATOM 850 C C . MET A 1 115 ? 7.532 8.567 -2.403 1.00 96.25 115 MET A C 1
ATOM 852 O O . MET A 1 115 ? 6.516 9.193 -2.099 1.00 96.25 115 MET A O 1
ATOM 856 N N . ILE A 1 116 ? 8.122 7.707 -1.569 1.00 94.81 116 ILE A N 1
ATOM 857 C CA . ILE A 1 116 ? 7.663 7.480 -0.191 1.00 94.81 116 ILE A CA 1
ATOM 858 C C . ILE A 1 116 ? 7.925 8.721 0.663 1.00 94.81 116 ILE A C 1
ATOM 860 O O . ILE A 1 116 ? 7.014 9.173 1.347 1.00 94.81 116 ILE A O 1
ATOM 864 N N . ASP A 1 117 ? 9.114 9.314 0.574 1.00 94.88 117 ASP A N 1
ATOM 865 C CA . ASP A 1 117 ? 9.480 10.528 1.308 1.00 94.88 117 ASP A CA 1
ATOM 866 C C . ASP A 1 117 ? 8.555 11.693 0.923 1.00 94.88 117 ASP A C 1
ATOM 868 O O . ASP A 1 117 ? 8.067 12.432 1.780 1.00 94.88 117 ASP A O 1
ATOM 872 N N . LYS A 1 118 ? 8.227 11.820 -0.369 1.00 96.25 118 LYS A N 1
ATOM 873 C CA . LYS A 1 118 ? 7.239 12.791 -0.846 1.00 96.25 118 LYS A CA 1
ATOM 874 C C . LYS A 1 118 ? 5.855 12.514 -0.258 1.00 96.25 118 LYS A C 1
ATOM 876 O O . LYS A 1 118 ? 5.213 13.441 0.227 1.00 96.25 118 LYS A O 1
ATOM 881 N N . ALA A 1 119 ? 5.400 11.262 -0.261 1.00 94.25 119 ALA A N 1
ATOM 882 C CA . ALA A 1 119 ? 4.118 10.894 0.337 1.00 94.25 119 ALA A CA 1
ATOM 883 C C . ALA A 1 119 ? 4.069 11.207 1.842 1.00 94.25 119 ALA A C 1
ATOM 885 O O . ALA A 1 119 ? 3.068 11.738 2.319 1.00 94.25 119 ALA A O 1
ATOM 886 N N . GLN A 1 120 ? 5.162 10.961 2.568 1.00 95.12 120 GLN A N 1
ATOM 887 C CA . GLN A 1 120 ? 5.300 11.356 3.970 1.00 95.12 120 GLN A CA 1
ATOM 888 C C . GLN A 1 120 ? 5.225 12.877 4.142 1.00 95.12 120 GLN A C 1
ATOM 890 O O . GLN A 1 120 ? 4.528 13.355 5.035 1.00 95.12 120 GLN A O 1
ATOM 895 N N . SER A 1 121 ? 5.876 13.650 3.263 1.00 95.88 121 SER A N 1
ATOM 896 C CA . SER A 1 121 ? 5.797 15.118 3.286 1.00 95.88 121 SER A CA 1
ATOM 897 C C . SER A 1 121 ? 4.391 15.655 2.988 1.00 95.88 121 SER A C 1
ATOM 899 O O . SER A 1 121 ? 4.012 16.700 3.512 1.00 95.88 121 SER A O 1
ATOM 901 N N . ASP A 1 122 ? 3.598 14.904 2.217 1.00 94.56 122 ASP A N 1
ATOM 902 C CA . ASP A 1 122 ? 2.186 15.187 1.938 1.00 94.56 122 ASP A CA 1
ATOM 903 C C . ASP A 1 122 ? 1.252 14.739 3.091 1.00 94.56 122 ASP A C 1
ATOM 905 O O . ASP A 1 122 ? 0.034 14.883 2.988 1.00 94.56 122 ASP A O 1
ATOM 909 N N . GLY A 1 123 ? 1.796 14.193 4.188 1.00 92.88 123 GLY A N 1
ATOM 910 C CA . GLY A 1 123 ? 1.045 13.788 5.381 1.00 92.88 123 GLY A CA 1
ATOM 911 C C . GLY A 1 123 ? 0.562 12.334 5.394 1.00 92.88 123 GLY A C 1
ATOM 912 O O . GLY A 1 123 ? -0.256 11.978 6.241 1.00 92.88 123 GLY A O 1
ATOM 913 N N . ILE A 1 124 ? 1.043 11.486 4.481 1.00 94.75 124 ILE A N 1
ATOM 914 C CA . ILE A 1 124 ? 0.687 10.060 4.427 1.00 94.75 124 ILE A CA 1
ATOM 915 C C . ILE A 1 124 ? 1.650 9.257 5.317 1.00 94.75 124 ILE A C 1
ATOM 917 O O . ILE A 1 124 ? 2.864 9.316 5.129 1.00 94.75 124 ILE A O 1
ATOM 921 N N . ASP A 1 125 ? 1.128 8.450 6.248 1.00 92.56 125 ASP A N 1
ATOM 922 C CA . ASP A 1 125 ? 1.934 7.504 7.041 1.00 92.56 125 ASP A CA 1
ATOM 923 C C . ASP A 1 125 ? 2.326 6.299 6.168 1.00 92.56 125 ASP A C 1
ATOM 925 O O . ASP A 1 125 ? 1.611 5.297 6.085 1.00 92.56 125 ASP A O 1
ATOM 929 N N . ALA A 1 126 ? 3.430 6.443 5.432 1.00 91.81 126 ALA A N 1
ATOM 930 C CA . ALA A 1 126 ? 3.921 5.457 4.476 1.00 91.81 126 ALA A CA 1
ATOM 931 C C . ALA A 1 126 ? 5.345 4.988 4.808 1.00 91.81 126 ALA A C 1
ATOM 933 O O . ALA A 1 126 ? 6.198 5.783 5.189 1.00 91.81 126 ALA A O 1
ATOM 934 N N . ALA A 1 127 ? 5.642 3.706 4.590 1.00 87.62 127 ALA A N 1
ATOM 935 C CA . ALA A 1 127 ? 6.978 3.129 4.721 1.00 87.62 127 ALA A CA 1
ATOM 936 C C . ALA A 1 127 ? 7.262 2.096 3.618 1.00 87.62 127 ALA A C 1
ATOM 938 O O . ALA A 1 127 ? 6.355 1.464 3.079 1.00 87.62 127 ALA A O 1
ATOM 939 N N . GLY A 1 128 ? 8.540 1.882 3.294 1.00 75.31 128 GLY A N 1
ATOM 940 C CA . GLY A 1 128 ? 8.981 0.877 2.322 1.00 75.31 128 GLY A CA 1
ATOM 941 C C . GLY A 1 128 ? 9.925 -0.135 2.955 1.00 75.31 128 GLY A C 1
ATOM 942 O O . GLY A 1 128 ? 11.051 0.206 3.321 1.00 75.31 128 GLY A O 1
ATOM 943 N N . GLY A 1 129 ? 9.502 -1.395 3.063 1.00 68.44 129 GLY A N 1
ATOM 944 C CA . GLY A 1 129 ? 10.365 -2.462 3.565 1.00 68.44 129 GLY A CA 1
ATOM 945 C C . GLY A 1 129 ? 11.397 -2.845 2.510 1.00 68.44 129 GLY A C 1
ATOM 946 O O . GLY A 1 129 ? 11.046 -3.500 1.536 1.00 68.44 129 GLY A O 1
ATOM 947 N N . ARG A 1 130 ? 12.666 -2.459 2.671 1.00 54.16 130 ARG A N 1
ATOM 948 C CA . ARG A 1 130 ? 13.739 -2.866 1.748 1.00 54.16 130 ARG A CA 1
ATOM 949 C C . ARG A 1 130 ? 14.283 -4.240 2.118 1.00 54.16 130 ARG A C 1
ATOM 951 O O . ARG A 1 130 ? 14.684 -4.468 3.255 1.00 54.16 130 ARG A O 1
ATOM 958 N N . LEU A 1 131 ? 14.371 -5.130 1.133 1.00 46.22 131 LEU A N 1
ATOM 959 C CA . LEU A 1 131 ? 15.103 -6.384 1.280 1.00 46.22 131 LEU A CA 1
ATOM 960 C C . LEU A 1 131 ? 16.542 -6.166 0.797 1.00 46.22 131 LEU A C 1
ATOM 962 O O . LEU A 1 131 ? 16.784 -5.967 -0.389 1.00 46.22 131 LEU A O 1
ATOM 966 N N . SER A 1 132 ? 17.509 -6.201 1.711 1.00 36.25 132 SER A N 1
ATOM 967 C CA . SER A 1 132 ? 18.941 -5.967 1.461 1.00 36.25 132 SER A CA 1
ATOM 968 C C . SER A 1 132 ? 19.668 -7.147 0.787 1.00 36.25 132 SER A C 1
ATOM 970 O O . SER A 1 132 ? 20.887 -7.286 0.895 1.00 36.25 132 SER A O 1
ATOM 972 N N . ILE A 1 133 ? 18.947 -7.998 0.048 1.00 35.06 133 ILE A N 1
ATOM 973 C CA . ILE A 1 133 ? 19.547 -9.099 -0.712 1.00 35.06 133 ILE A CA 1
ATOM 974 C C . ILE A 1 133 ? 20.079 -8.545 -2.038 1.00 35.06 133 ILE A C 1
ATOM 976 O O . ILE A 1 133 ? 19.338 -8.354 -3.002 1.00 35.06 133 ILE A O 1
ATOM 980 N N . ARG A 1 134 ? 21.398 -8.320 -2.100 1.00 33.16 134 ARG A N 1
ATOM 981 C CA . ARG A 1 134 ? 22.132 -8.171 -3.365 1.00 33.16 134 ARG A CA 1
ATOM 982 C C . ARG A 1 134 ? 22.091 -9.507 -4.111 1.00 33.16 134 ARG A C 1
ATOM 984 O O . ARG A 1 134 ? 22.947 -10.362 -3.895 1.00 33.16 134 ARG A O 1
ATOM 991 N N . ILE A 1 135 ? 21.125 -9.698 -5.008 1.00 34.62 135 ILE A N 1
ATOM 992 C CA . ILE A 1 135 ? 21.216 -10.766 -6.013 1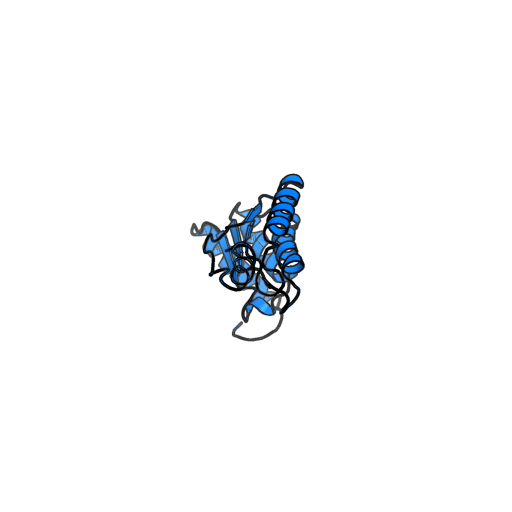.00 34.62 135 ILE A CA 1
ATOM 993 C C . ILE A 1 135 ? 22.276 -10.334 -7.037 1.00 34.62 135 ILE A C 1
ATOM 995 O O . ILE A 1 135 ? 21.970 -9.696 -8.035 1.00 34.62 135 ILE A O 1
ATOM 999 N N . CYS A 1 136 ? 23.533 -10.632 -6.697 1.00 28.47 136 CYS A N 1
ATOM 1000 C CA . CYS A 1 136 ? 24.720 -10.735 -7.546 1.00 28.47 136 CYS A CA 1
ATOM 1001 C C . CYS A 1 136 ? 24.736 -9.837 -8.803 1.00 28.47 136 CYS A C 1
ATOM 1003 O O . CYS A 1 136 ? 24.412 -10.281 -9.903 1.00 28.47 136 CYS A O 1
ATOM 1005 N N . GLU A 1 137 ? 25.237 -8.606 -8.671 1.00 36.03 137 GLU A N 1
ATOM 1006 C CA . GLU A 1 137 ? 25.686 -7.760 -9.792 1.00 36.03 137 GLU A CA 1
ATOM 1007 C C . GLU A 1 137 ? 26.992 -8.289 -10.433 1.00 36.03 137 GLU A C 1
ATOM 1009 O O . GLU A 1 137 ? 27.916 -7.538 -10.730 1.00 36.03 137 GLU A O 1
ATOM 1014 N N . ARG A 1 138 ? 27.121 -9.603 -10.670 1.00 32.91 138 ARG A N 1
ATOM 1015 C CA . ARG A 1 138 ? 28.250 -10.154 -11.441 1.00 32.91 138 ARG A CA 1
ATOM 1016 C C . ARG A 1 138 ? 27.891 -10.268 -12.914 1.00 32.91 138 ARG A C 1
ATOM 1018 O O . ARG A 1 138 ? 27.758 -11.369 -13.440 1.00 32.91 138 ARG A O 1
ATOM 1025 N N . SER A 1 139 ? 27.807 -9.143 -13.608 1.00 37.47 139 SER A N 1
ATOM 1026 C CA . SER A 1 139 ? 27.872 -9.183 -15.075 1.00 37.47 139 SER A CA 1
ATOM 1027 C C . SER A 1 139 ? 28.522 -7.979 -15.750 1.00 37.47 139 SER A C 1
ATOM 1029 O O . SER A 1 139 ? 28.662 -8.032 -16.966 1.00 37.47 139 SER A O 1
ATOM 1031 N N . ASN A 1 140 ? 29.021 -6.962 -15.025 1.00 34.88 140 ASN A N 1
ATOM 1032 C CA . ASN A 1 140 ? 29.637 -5.806 -15.699 1.00 34.88 140 ASN A CA 1
ATOM 1033 C C . ASN A 1 140 ? 31.005 -5.315 -15.187 1.00 34.88 140 ASN A C 1
ATOM 1035 O O . ASN A 1 140 ? 31.582 -4.419 -15.792 1.00 34.88 140 ASN A O 1
ATOM 1039 N N . GLU A 1 141 ? 31.603 -5.937 -14.165 1.00 33.38 141 GLU A N 1
ATOM 1040 C CA . GLU A 1 141 ? 32.958 -5.560 -13.704 1.00 33.38 141 GLU A CA 1
ATOM 1041 C C . GLU A 1 141 ? 34.101 -6.333 -14.389 1.00 33.38 141 GLU A C 1
ATOM 1043 O O . GLU A 1 141 ? 35.274 -6.057 -14.158 1.00 33.38 141 GLU A O 1
ATOM 1048 N N . ARG A 1 142 ? 33.803 -7.270 -15.301 1.00 35.19 142 ARG A N 1
ATOM 1049 C CA . ARG A 1 142 ? 34.831 -8.100 -15.963 1.00 35.19 142 ARG A CA 1
ATOM 1050 C C . ARG A 1 142 ? 35.463 -7.499 -17.230 1.00 35.19 142 ARG A C 1
ATOM 1052 O O . ARG A 1 142 ? 36.161 -8.212 -17.940 1.00 35.19 142 ARG A O 1
ATOM 1059 N N . LYS A 1 143 ? 35.244 -6.210 -17.521 1.00 35.47 143 LYS A N 1
ATOM 1060 C CA . LYS A 1 143 ? 35.846 -5.513 -18.681 1.00 35.47 143 LYS A CA 1
ATOM 1061 C C . LYS A 1 143 ? 36.707 -4.292 -18.335 1.00 35.47 143 LYS A C 1
ATOM 1063 O O . LYS A 1 143 ? 37.056 -3.532 -19.228 1.00 35.47 143 LYS A O 1
ATOM 1068 N N . ARG A 1 144 ? 37.078 -4.092 -17.067 1.00 33.94 144 ARG A N 1
ATOM 1069 C CA . ARG A 1 144 ? 37.887 -2.931 -16.652 1.00 33.94 144 ARG A CA 1
ATOM 1070 C C . ARG A 1 144 ? 39.159 -3.327 -15.889 1.00 33.94 144 ARG A C 1
ATOM 1072 O O . ARG A 1 144 ? 39.512 -2.684 -14.914 1.00 33.94 144 ARG A O 1
ATOM 1079 N N . PHE A 1 145 ? 39.815 -4.407 -16.322 1.00 32.16 145 PHE A N 1
ATOM 1080 C CA . PHE A 1 145 ? 41.103 -4.878 -15.782 1.00 32.16 145 PHE A CA 1
ATOM 1081 C C . PHE A 1 145 ? 41.959 -5.573 -16.863 1.00 32.16 145 PHE A C 1
ATOM 1083 O O . PHE A 1 145 ? 42.458 -6.675 -16.665 1.00 32.16 145 PHE A O 1
ATOM 1090 N N . SER A 1 146 ? 42.110 -4.953 -18.038 1.00 36.59 146 SER A N 1
ATOM 1091 C CA . SER A 1 146 ? 43.068 -5.426 -19.057 1.00 36.59 146 SER A CA 1
ATOM 1092 C C . SER A 1 146 ? 43.884 -4.323 -19.737 1.00 36.59 146 SER A C 1
ATOM 1094 O O . SER A 1 146 ? 44.536 -4.599 -20.733 1.00 36.59 146 SER A O 1
ATOM 1096 N N . GLU A 1 147 ? 43.901 -3.096 -19.210 1.00 39.47 147 GLU A N 1
ATOM 1097 C CA . GLU A 1 147 ? 44.714 -1.999 -19.763 1.00 39.47 147 GLU A CA 1
ATOM 1098 C C . GLU A 1 147 ? 45.395 -1.186 -18.655 1.00 39.47 147 GLU A C 1
ATOM 1100 O O . GLU A 1 147 ? 45.199 0.014 -18.545 1.00 39.47 147 GLU A O 1
ATOM 1105 N N . VAL A 1 148 ?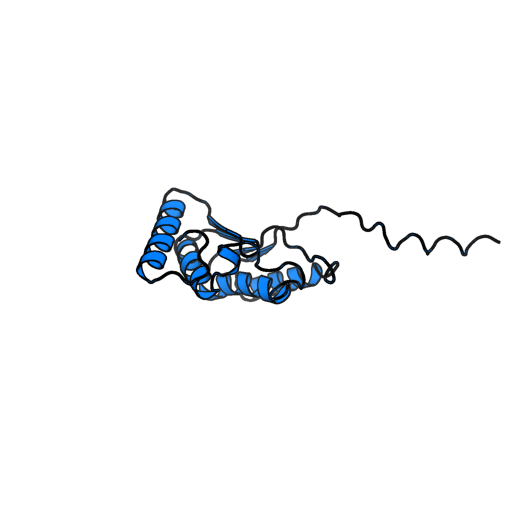 46.182 -1.847 -17.802 1.00 43.75 148 VAL A N 1
ATOM 1106 C CA . VAL A 1 148 ? 47.341 -1.232 -17.126 1.00 43.75 148 VAL A CA 1
ATOM 1107 C C . VAL A 1 148 ? 48.347 -2.357 -16.881 1.00 43.75 148 VAL A C 1
ATOM 1109 O O . VAL A 1 148 ? 48.214 -3.108 -15.917 1.00 43.75 148 VAL A O 1
ATOM 1112 N N . GLY A 1 149 ? 49.312 -2.527 -17.786 1.00 37.91 149 GLY A N 1
ATOM 1113 C CA . GLY A 1 149 ? 50.360 -3.537 -17.628 1.00 37.91 149 GLY A CA 1
ATOM 1114 C C . GLY A 1 149 ? 51.017 -3.996 -18.927 1.00 37.91 149 GLY A C 1
ATOM 1115 O O . GLY A 1 149 ? 50.921 -5.176 -19.252 1.00 37.91 149 GLY A O 1
ATOM 1116 N N . ALA A 1 150 ? 51.664 -3.074 -19.643 1.00 35.56 150 ALA A N 1
ATOM 1117 C CA . ALA A 1 150 ? 52.838 -3.299 -20.495 1.00 35.56 150 ALA A CA 1
ATOM 1118 C C . ALA A 1 150 ? 53.479 -1.940 -20.797 1.00 35.56 150 ALA A C 1
ATOM 1120 O O . ALA A 1 150 ? 52.716 -1.024 -21.181 1.00 35.56 150 ALA A O 1
#

Sequence (150 aa):
MGMDTRAPDSGEMKQMQALVAESLDAGALGFSTGLSMAPGYYSLAIEVFELVQMAAERNKLYSPHIRDSSTEGPGLFVATMEALEAGRRTGAKVQVSHLKANGPLRGRSSDLIEMIDKAQSDGIDAAGGRLSIRICERSNERKRFSEVGA

pLDDT: mean 84.81, std 20.32, range [28.47, 98.06]

Foldseek 3Di:
DPQDLDEDDPVRLVVLLVVLLVVVVVPDQADEEECCDPPNVSYDLVSVLSNLLSQLVSQHEYEYQFNDQEPPPPGNVVSLVSQLVSCVVRVHAYEYEQRHHDDPRHPVSVVSVVVQVVSVVVVGNYYYDHDPDPPDPPDPPVPPPDPDDD